Protein AF-A0A958BP08-F1 (afdb_monomer_lite)

Sequence (108 aa):
MSNKDNNIVDMNDLSKRFEDRIPTCKEMVDLLNLYVDGELDEKTRAAFDKHFELCPPCVDFLANYKKAIDLGKVAARKESAEELPCSVKEHLRSFLIKHGIPLKKNND

Radius of gyration: 19.42 Å; chains: 1; bounding box: 47×46×41 Å

Secondary structure (DSSP, 8-state):
----------HHHHHHHTTTSPPPHHHHHHHHHHHHHT-S-HHHHHHHHHHHHH-HHHHHHHHHHHHHHHHHHHHHHHHS--PPPHHHHHHHHHHHHHTT-PPPPPP-

pLDDT: mean 80.31, std 18.62, range [33.19, 97.75]

Foldseek 3Di:
DDDPPPPPPDLVCLVVVVVPDDDDPVSVVVVLVCLVVVNHDPVVNVVVVVCVVVDVVVVVVSVVVVVVVVVVVVVVCVVVDPDDDVVVVVVVVVVCVVVVNDDDDDDD

Structure (mmCIF, N/CA/C/O backbone):
data_AF-A0A958BP08-F1
#
_entry.id   AF-A0A958BP08-F1
#
loop_
_atom_site.group_PDB
_atom_site.id
_atom_site.type_symbol
_atom_site.label_atom_id
_atom_site.label_alt_id
_atom_site.label_comp_id
_atom_site.label_asym_id
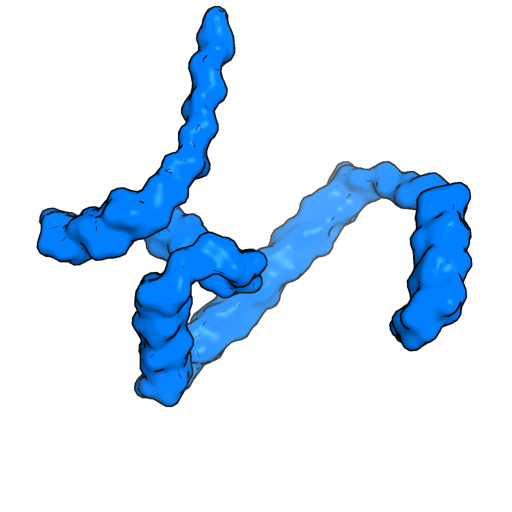_atom_site.label_entity_id
_atom_site.label_seq_id
_atom_site.pdbx_PDB_ins_code
_atom_site.Cartn_x
_atom_site.Cartn_y
_atom_site.Cartn_z
_atom_site.occupancy
_atom_site.B_iso_or_equiv
_atom_site.auth_seq_id
_atom_site.auth_comp_id
_atom_site.auth_asym_id
_atom_site.auth_atom_id
_atom_site.pdbx_PDB_model_num
ATOM 1 N N . MET A 1 1 ? 5.981 32.050 9.621 1.00 33.19 1 MET A N 1
ATOM 2 C CA . MET A 1 1 ? 5.073 31.804 8.484 1.00 33.19 1 MET A CA 1
ATOM 3 C C . MET A 1 1 ? 5.148 30.333 8.126 1.00 33.19 1 MET A C 1
ATOM 5 O O . MET A 1 1 ? 6.210 29.881 7.724 1.00 33.19 1 MET A O 1
ATOM 9 N N . SER A 1 2 ? 4.064 29.590 8.341 1.00 34.66 2 SER A N 1
ATOM 10 C CA . SER A 1 2 ? 3.950 28.198 7.906 1.00 34.66 2 SER A CA 1
ATOM 11 C C . SER A 1 2 ? 3.852 28.161 6.387 1.00 34.66 2 SER A C 1
ATOM 13 O O . SER A 1 2 ? 2.873 28.671 5.847 1.00 34.66 2 SER A O 1
ATOM 15 N N . ASN A 1 3 ? 4.826 27.558 5.708 1.00 38.00 3 ASN A N 1
ATOM 16 C CA . ASN A 1 3 ? 4.584 27.034 4.373 1.00 38.00 3 ASN A CA 1
ATOM 17 C C . ASN A 1 3 ? 4.375 25.533 4.543 1.00 38.00 3 ASN A C 1
ATOM 19 O O . ASN A 1 3 ? 5.280 24.807 4.944 1.00 38.00 3 ASN A O 1
ATOM 23 N N . LYS A 1 4 ? 3.120 25.113 4.386 1.00 39.56 4 LYS A N 1
ATOM 24 C CA . LYS A 1 4 ? 2.753 23.706 4.327 1.00 39.56 4 LYS A CA 1
ATOM 25 C C . LYS A 1 4 ? 3.338 23.186 3.025 1.00 39.56 4 LYS A C 1
ATOM 27 O O . LYS A 1 4 ? 2.783 23.467 1.964 1.00 39.56 4 LYS A O 1
ATOM 32 N N . ASP A 1 5 ? 4.430 22.442 3.121 1.00 42.62 5 ASP A N 1
ATOM 33 C CA . ASP A 1 5 ? 4.870 21.539 2.065 1.00 42.62 5 ASP A CA 1
ATOM 34 C C . ASP A 1 5 ? 3.802 20.446 1.939 1.00 42.62 5 ASP A C 1
ATOM 36 O O . ASP A 1 5 ? 3.906 19.340 2.469 1.00 42.62 5 ASP A O 1
ATOM 40 N N . ASN A 1 6 ? 2.693 20.821 1.303 1.00 42.66 6 ASN A N 1
ATOM 41 C CA . ASN A 1 6 ? 1.681 19.913 0.815 1.00 42.66 6 ASN A CA 1
ATOM 42 C C . ASN A 1 6 ? 2.368 19.109 -0.281 1.00 42.66 6 ASN A C 1
ATOM 44 O O . ASN A 1 6 ? 2.384 19.508 -1.444 1.00 42.66 6 ASN A O 1
ATOM 48 N N . ASN A 1 7 ? 2.975 17.999 0.129 1.00 46.38 7 ASN A N 1
ATOM 49 C CA . ASN A 1 7 ? 3.509 16.958 -0.729 1.00 46.38 7 ASN A CA 1
ATOM 50 C C . ASN A 1 7 ? 2.341 16.247 -1.433 1.00 46.38 7 ASN A C 1
ATOM 52 O O . ASN A 1 7 ? 2.044 15.083 -1.178 1.00 46.38 7 ASN A O 1
ATOM 56 N N . ILE A 1 8 ? 1.619 17.001 -2.260 1.00 44.94 8 ILE A N 1
ATOM 57 C CA . ILE A 1 8 ? 0.729 16.468 -3.276 1.00 44.94 8 ILE A CA 1
ATOM 58 C C . ILE A 1 8 ? 1.684 15.986 -4.357 1.00 44.94 8 ILE A C 1
ATOM 60 O O . ILE A 1 8 ? 2.145 16.760 -5.193 1.00 44.94 8 ILE A O 1
ATOM 64 N N . VAL A 1 9 ? 2.062 14.717 -4.256 1.00 51.66 9 VAL A N 1
ATOM 65 C CA . VAL A 1 9 ? 2.746 14.013 -5.332 1.00 51.66 9 VAL A CA 1
ATOM 66 C C . VAL A 1 9 ? 1.826 14.043 -6.549 1.00 51.66 9 VAL A C 1
ATOM 68 O O . VAL A 1 9 ? 0.800 13.369 -6.586 1.00 51.66 9 VAL A O 1
ATOM 71 N N . ASP A 1 10 ? 2.152 14.891 -7.522 1.00 56.03 10 ASP A N 1
ATOM 72 C CA . ASP A 1 10 ? 1.452 14.911 -8.800 1.00 56.03 10 ASP A CA 1
ATOM 73 C C . ASP A 1 10 ? 1.746 13.585 -9.516 1.00 56.03 10 ASP A C 1
ATOM 75 O O . ASP A 1 10 ? 2.882 13.286 -9.887 1.00 56.03 10 ASP A O 1
ATOM 79 N N . MET A 1 11 ? 0.720 12.754 -9.684 1.00 53.84 11 MET A N 1
ATOM 80 C CA . MET A 1 11 ? 0.832 11.438 -10.323 1.00 53.84 11 MET A CA 1
ATOM 81 C C . MET A 1 11 ? 1.337 11.534 -11.774 1.00 53.84 11 MET A C 1
ATOM 83 O O . MET A 1 11 ? 1.998 10.614 -12.267 1.00 53.84 11 MET A O 1
ATOM 87 N N . ASN A 1 12 ? 1.114 12.673 -12.445 1.00 53.28 12 ASN A N 1
ATOM 88 C CA . ASN A 1 12 ? 1.662 12.926 -13.780 1.00 53.28 12 ASN A CA 1
ATOM 89 C C . ASN A 1 12 ? 3.171 13.231 -13.763 1.00 53.28 12 ASN A C 1
ATOM 91 O O . ASN A 1 12 ? 3.835 13.052 -14.786 1.00 53.28 12 ASN A O 1
ATOM 95 N N . ASP A 1 13 ? 3.717 13.671 -12.625 1.00 60.34 13 ASP A N 1
ATOM 96 C CA . ASP A 1 13 ? 5.152 13.902 -12.420 1.00 60.34 13 ASP A CA 1
ATOM 97 C C . ASP A 1 13 ? 5.878 12.574 -12.157 1.00 60.34 13 ASP A C 1
ATOM 99 O O . ASP A 1 13 ? 6.916 12.296 -12.754 1.00 60.34 13 ASP A O 1
ATOM 103 N N . LEU A 1 14 ? 5.297 11.689 -11.341 1.00 56.25 14 LEU A N 1
ATOM 104 C CA . LEU A 1 14 ? 5.899 10.391 -11.016 1.00 56.25 14 LEU A CA 1
ATOM 105 C C . LEU A 1 14 ? 6.128 9.524 -12.258 1.00 56.25 14 LEU A C 1
ATOM 107 O O . LEU A 1 14 ? 7.241 9.048 -12.447 1.00 56.25 14 LEU A O 1
ATOM 111 N N . SER A 1 15 ? 5.134 9.373 -13.139 1.00 55.41 15 SER A N 1
ATOM 112 C CA . SER A 1 15 ? 5.278 8.535 -14.342 1.00 55.41 15 SER A CA 1
ATOM 113 C C . SER A 1 15 ? 6.304 9.064 -15.356 1.00 55.41 15 SER A C 1
ATOM 115 O O . SER A 1 15 ? 6.968 8.258 -16.003 1.00 55.41 15 SER A O 1
ATOM 117 N N . LYS A 1 16 ? 6.493 10.388 -15.465 1.00 56.03 16 LYS A N 1
ATOM 118 C CA . LYS A 1 16 ? 7.537 10.991 -16.317 1.00 56.03 16 LYS A CA 1
ATOM 119 C C . LYS A 1 16 ? 8.937 10.879 -15.711 1.00 56.03 16 LYS A C 1
ATOM 121 O O . LYS A 1 16 ? 9.912 10.711 -16.432 1.00 56.03 16 LYS A O 1
ATOM 126 N N . ARG A 1 17 ? 9.056 10.936 -14.384 1.00 57.41 17 ARG A N 1
ATOM 127 C CA . ARG A 1 17 ? 10.353 10.968 -13.686 1.00 57.41 17 ARG A CA 1
ATOM 128 C C . ARG A 1 17 ? 11.172 9.682 -13.762 1.00 57.41 17 ARG A C 1
ATOM 130 O O . ARG A 1 17 ? 12.391 9.756 -13.614 1.00 57.41 17 ARG A O 1
ATOM 137 N N . PHE A 1 18 ? 10.542 8.527 -13.985 1.00 64.19 18 PHE A N 1
ATOM 138 C CA . PHE A 1 18 ? 11.261 7.249 -14.104 1.00 64.19 18 PHE A CA 1
ATOM 139 C C . PHE A 1 18 ? 12.070 7.123 -15.401 1.00 64.19 18 PHE A C 1
ATOM 141 O O . PHE A 1 18 ? 12.964 6.282 -15.466 1.00 64.19 18 PHE A O 1
ATOM 148 N N . GLU A 1 19 ? 11.784 7.945 -16.414 1.00 63.84 19 GLU A N 1
ATOM 149 C CA . GLU A 1 19 ? 12.510 7.930 -17.690 1.00 63.84 19 GLU A CA 1
ATOM 150 C C . GLU A 1 19 ? 13.851 8.690 -17.601 1.00 63.84 19 GLU A C 1
ATOM 152 O O . GLU A 1 19 ? 14.790 8.350 -18.319 1.00 63.84 19 GLU A O 1
ATOM 157 N N . ASP A 1 20 ? 13.984 9.633 -16.657 1.00 67.88 20 ASP A N 1
ATOM 158 C CA . ASP A 1 20 ? 15.146 10.529 -16.554 1.00 67.88 20 ASP A CA 1
ATOM 159 C C . ASP A 1 20 ? 16.122 10.176 -15.414 1.00 67.88 20 ASP A C 1
ATOM 161 O O . ASP A 1 20 ? 17.295 10.564 -15.460 1.00 67.88 20 ASP A O 1
ATOM 165 N N . ARG A 1 21 ? 15.680 9.451 -14.370 1.00 83.38 21 ARG A N 1
ATOM 166 C CA . ARG A 1 21 ? 16.563 9.011 -13.271 1.00 83.38 21 ARG A CA 1
ATOM 167 C C . ARG A 1 21 ? 16.028 7.834 -12.458 1.00 83.38 21 ARG A C 1
ATOM 169 O O . ARG A 1 21 ? 14.834 7.559 -12.413 1.00 83.38 21 ARG A O 1
ATOM 176 N N . ILE A 1 22 ? 16.935 7.215 -11.697 1.00 81.25 22 ILE A N 1
ATOM 177 C CA . ILE A 1 22 ? 16.582 6.211 -10.690 1.00 81.25 22 ILE A CA 1
ATOM 178 C C . ILE A 1 22 ? 15.793 6.891 -9.544 1.00 81.25 22 ILE A C 1
ATOM 180 O O . ILE A 1 22 ? 16.240 7.916 -9.008 1.00 81.25 22 ILE A O 1
ATOM 184 N N . PRO A 1 23 ? 14.627 6.348 -9.155 1.00 83.06 23 PRO A N 1
ATOM 185 C CA . PRO A 1 23 ? 13.846 6.819 -8.013 1.00 83.06 23 PRO A CA 1
ATOM 186 C C . PRO A 1 23 ? 14.591 6.589 -6.694 1.00 83.06 23 PRO A C 1
ATOM 188 O O . PRO A 1 23 ? 15.304 5.602 -6.512 1.00 83.06 23 PRO A O 1
ATOM 191 N N . THR A 1 24 ? 14.400 7.489 -5.737 1.00 88.31 24 THR A N 1
ATOM 192 C CA . THR A 1 24 ? 14.890 7.291 -4.369 1.00 88.31 24 THR A CA 1
ATOM 193 C C . THR A 1 24 ? 14.075 6.214 -3.652 1.00 88.31 24 THR A C 1
ATOM 195 O O . THR A 1 24 ? 12.932 5.929 -4.013 1.00 88.31 24 THR A O 1
ATOM 198 N N . CYS A 1 25 ? 14.621 5.658 -2.565 1.00 90.75 25 CYS A N 1
ATOM 199 C CA . CYS A 1 25 ? 13.888 4.699 -1.732 1.00 90.75 25 CYS A CA 1
ATOM 200 C C . CYS A 1 25 ? 12.541 5.258 -1.249 1.00 90.75 25 CYS A C 1
ATOM 202 O O . CYS A 1 25 ? 11.558 4.527 -1.205 1.00 90.75 25 CYS A O 1
ATOM 204 N N . LYS A 1 26 ? 12.484 6.554 -0.915 1.00 89.31 26 LYS A N 1
ATOM 205 C CA . LYS A 1 26 ? 11.249 7.208 -0.474 1.00 89.31 26 LYS A CA 1
ATOM 206 C C . LYS A 1 26 ? 10.192 7.226 -1.578 1.00 89.31 26 LYS A C 1
ATOM 208 O O . LYS A 1 26 ? 9.067 6.821 -1.328 1.00 89.31 26 LYS A O 1
ATOM 213 N N . GLU A 1 27 ? 10.563 7.636 -2.786 1.00 87.88 27 GLU A N 1
ATOM 214 C CA . GLU A 1 27 ? 9.641 7.696 -3.930 1.00 87.88 27 GLU A CA 1
ATOM 215 C C . GLU A 1 27 ? 9.080 6.310 -4.279 1.00 87.88 27 GLU A C 1
ATOM 217 O O . GLU A 1 27 ? 7.890 6.171 -4.552 1.00 87.88 27 GLU A O 1
ATOM 222 N N . MET A 1 28 ? 9.913 5.267 -4.192 1.00 88.69 28 MET A N 1
ATOM 223 C CA . MET A 1 28 ? 9.473 3.883 -4.399 1.00 88.69 28 MET A CA 1
ATOM 224 C C . MET A 1 28 ? 8.457 3.427 -3.348 1.00 88.69 28 MET A C 1
ATOM 226 O O . MET A 1 28 ? 7.454 2.799 -3.682 1.00 88.69 28 MET A O 1
ATOM 230 N N . VAL A 1 29 ? 8.710 3.738 -2.075 1.00 91.12 29 VAL A N 1
ATOM 231 C CA . VAL A 1 29 ? 7.798 3.395 -0.975 1.00 91.12 29 VAL A CA 1
ATOM 232 C C . VAL A 1 29 ? 6.490 4.175 -1.088 1.00 91.12 29 VAL A C 1
ATOM 234 O O . VAL A 1 29 ? 5.427 3.599 -0.875 1.00 91.12 29 VAL A O 1
ATOM 237 N N . ASP A 1 30 ? 6.546 5.453 -1.461 1.00 90.75 30 ASP A N 1
ATOM 238 C CA . ASP A 1 30 ? 5.354 6.284 -1.637 1.00 90.75 30 ASP A CA 1
ATOM 239 C C . ASP A 1 30 ? 4.445 5.709 -2.746 1.00 90.75 30 ASP A C 1
ATOM 241 O O . ASP A 1 30 ? 3.238 5.590 -2.541 1.00 90.75 30 ASP A O 1
ATOM 245 N N . LEU A 1 31 ? 5.003 5.229 -3.866 1.00 90.50 31 LEU A N 1
ATOM 246 C CA . LEU A 1 31 ? 4.219 4.533 -4.898 1.00 90.50 31 LEU A CA 1
ATOM 247 C C . LEU A 1 31 ? 3.592 3.223 -4.416 1.00 90.50 31 LEU A C 1
ATOM 249 O O . LEU A 1 31 ? 2.447 2.927 -4.757 1.00 90.50 31 LEU A O 1
ATOM 253 N N . LEU A 1 32 ? 4.330 2.427 -3.641 1.00 93.50 32 LEU A N 1
ATOM 254 C CA . LEU A 1 32 ? 3.798 1.185 -3.081 1.00 93.50 32 LEU A CA 1
ATOM 255 C C . LEU A 1 32 ? 2.647 1.458 -2.107 1.00 93.50 32 LEU A C 1
ATOM 257 O O . LEU A 1 32 ? 1.657 0.728 -2.135 1.00 93.50 32 LEU A O 1
ATOM 261 N N . ASN A 1 33 ? 2.741 2.513 -1.294 1.00 93.94 33 ASN A N 1
ATOM 262 C CA . ASN A 1 33 ? 1.640 2.959 -0.439 1.00 93.94 33 ASN A CA 1
ATOM 263 C C . ASN A 1 33 ? 0.412 3.335 -1.277 1.00 93.94 33 ASN A C 1
ATOM 265 O O . ASN A 1 33 ? -0.657 2.770 -1.067 1.00 93.94 33 ASN A O 1
ATOM 269 N N . LEU A 1 34 ? 0.579 4.183 -2.296 1.00 92.56 34 LEU A N 1
ATOM 270 C CA . LEU A 1 34 ? -0.511 4.578 -3.199 1.00 92.56 34 LEU A CA 1
ATOM 271 C C . LEU A 1 34 ? -1.140 3.370 -3.915 1.00 92.56 34 LEU A C 1
ATOM 273 O O . LEU A 1 34 ? -2.356 3.308 -4.119 1.00 92.56 34 LEU A O 1
ATOM 277 N N . TYR A 1 35 ? -0.328 2.376 -4.288 1.00 94.56 35 TYR A N 1
ATOM 278 C CA . TYR A 1 35 ? -0.827 1.131 -4.866 1.00 94.56 35 TYR A CA 1
ATOM 279 C C . TYR A 1 35 ? -1.709 0.370 -3.868 1.00 94.56 35 TYR A C 1
ATOM 281 O O . TYR A 1 35 ? -2.803 -0.073 -4.237 1.00 94.56 35 TYR A O 1
ATOM 289 N N . VAL A 1 36 ? -1.249 0.227 -2.621 1.00 95.50 36 VAL A N 1
ATOM 290 C CA . VAL A 1 36 ? -1.975 -0.462 -1.542 1.00 95.50 36 VAL A CA 1
ATOM 291 C C . VAL A 1 36 ? -3.267 0.269 -1.175 1.00 95.50 36 VAL A C 1
ATOM 293 O O . VAL A 1 36 ? -4.283 -0.399 -0.982 1.00 95.50 36 VAL A O 1
ATOM 296 N N . ASP A 1 37 ? -3.244 1.600 -1.139 1.00 93.50 37 ASP A N 1
ATOM 297 C CA . ASP A 1 37 ? -4.380 2.437 -0.736 1.00 93.50 37 ASP A CA 1
ATOM 298 C C . ASP A 1 37 ? -5.429 2.617 -1.846 1.00 93.50 37 ASP A C 1
ATOM 300 O O . ASP A 1 37 ? -6.528 3.103 -1.591 1.00 93.50 37 ASP A O 1
ATOM 304 N N . GLY A 1 38 ? -5.146 2.165 -3.072 1.00 93.94 38 GLY A N 1
ATOM 305 C CA . GLY A 1 38 ? -6.099 2.291 -4.178 1.00 93.94 38 GLY A CA 1
ATOM 306 C C . GLY A 1 38 ? -5.983 3.604 -4.956 1.00 93.94 38 GLY A C 1
ATOM 307 O O . GLY A 1 38 ? -6.784 3.834 -5.851 1.00 93.94 38 GLY A O 1
ATOM 308 N N . GLU A 1 39 ? -4.983 4.436 -4.660 1.00 94.75 39 GLU A N 1
ATOM 309 C CA . GLU A 1 39 ? -4.928 5.846 -5.082 1.00 94.75 39 GLU A CA 1
ATOM 310 C C . GLU A 1 39 ? -4.019 6.121 -6.292 1.00 94.75 39 GLU A C 1
ATOM 312 O O . GLU A 1 39 ? -3.951 7.251 -6.767 1.00 94.75 39 GLU A O 1
ATOM 317 N N . LEU A 1 40 ? -3.319 5.107 -6.815 1.00 90.00 40 LEU A N 1
ATOM 318 C CA . LEU A 1 40 ? -2.597 5.235 -8.087 1.00 90.00 40 LEU A CA 1
ATOM 319 C C . LEU A 1 40 ? -3.529 5.513 -9.269 1.00 90.00 40 LEU A C 1
ATOM 321 O O . LEU A 1 40 ? -4.624 4.953 -9.353 1.00 90.00 40 LEU A O 1
ATOM 325 N N . ASP A 1 41 ? -3.021 6.281 -10.235 1.00 87.75 41 ASP A N 1
ATOM 326 C CA . ASP A 1 41 ? -3.648 6.422 -11.544 1.00 87.75 41 ASP A CA 1
ATOM 327 C C . ASP A 1 41 ? -3.737 5.071 -12.278 1.00 87.75 41 ASP A C 1
ATOM 329 O O . ASP A 1 41 ? -2.950 4.147 -12.046 1.00 87.75 41 ASP A O 1
ATOM 333 N N . GLU A 1 42 ? -4.700 4.962 -13.194 1.00 89.12 42 GLU A N 1
ATOM 334 C CA . GLU A 1 42 ? -5.025 3.711 -13.887 1.00 89.12 42 GLU A CA 1
ATOM 335 C C . GLU A 1 42 ? -3.835 3.123 -14.656 1.00 89.12 42 GLU A C 1
ATOM 337 O O . GLU A 1 42 ? -3.626 1.908 -14.642 1.00 89.12 42 GLU A O 1
ATOM 342 N N . LYS A 1 43 ? -3.028 3.972 -15.305 1.00 86.88 43 LYS A N 1
ATOM 343 C CA . LYS A 1 43 ? -1.898 3.525 -16.127 1.00 86.88 43 LYS A CA 1
ATOM 344 C C . LYS A 1 43 ? -0.800 2.936 -15.246 1.00 86.88 43 LYS A C 1
ATOM 346 O O . LYS A 1 43 ? -0.289 1.855 -15.545 1.00 86.88 43 LYS A O 1
ATOM 351 N N . THR A 1 44 ? -0.444 3.627 -14.166 1.00 86.06 44 THR A N 1
ATOM 352 C CA . THR A 1 44 ? 0.587 3.159 -13.231 1.00 86.06 44 THR A CA 1
ATOM 353 C C . THR A 1 44 ? 0.117 1.918 -12.479 1.00 86.06 44 THR A C 1
ATOM 355 O O . THR A 1 44 ? 0.874 0.952 -12.365 1.00 86.06 44 THR A O 1
ATOM 358 N N . ARG A 1 45 ? -1.147 1.881 -12.038 1.00 92.88 45 ARG A N 1
ATOM 359 C CA . ARG A 1 45 ? -1.738 0.693 -11.405 1.00 92.88 45 ARG A CA 1
ATOM 360 C C . ARG A 1 45 ? -1.665 -0.532 -12.315 1.00 92.88 45 ARG A C 1
ATOM 362 O O . ARG A 1 45 ? -1.147 -1.557 -11.883 1.00 92.88 45 ARG A O 1
ATOM 369 N N . ALA A 1 46 ? -2.066 -0.402 -13.580 1.00 91.12 46 ALA A N 1
ATOM 370 C CA . ALA A 1 46 ? -2.006 -1.503 -14.540 1.00 91.12 46 ALA A CA 1
ATOM 371 C C . ALA A 1 46 ? -0.573 -2.030 -14.758 1.00 91.12 46 ALA A C 1
ATOM 373 O O . ALA A 1 46 ? -0.373 -3.228 -14.970 1.00 91.12 46 ALA A O 1
ATOM 374 N N . ALA A 1 47 ? 0.443 -1.161 -14.688 1.00 90.25 47 ALA A N 1
ATOM 375 C CA . ALA A 1 47 ? 1.842 -1.581 -14.774 1.00 90.25 47 ALA A CA 1
ATOM 376 C C . ALA A 1 47 ? 2.277 -2.416 -13.555 1.00 90.25 47 ALA A C 1
ATOM 378 O O . ALA A 1 47 ? 2.957 -3.431 -13.725 1.00 90.25 47 ALA A O 1
ATOM 379 N N . PHE A 1 48 ? 1.858 -2.024 -12.346 1.00 93.31 48 PHE A N 1
ATOM 380 C CA . PHE A 1 48 ? 2.078 -2.813 -11.130 1.00 93.31 48 PHE A CA 1
ATOM 381 C C . PHE A 1 48 ? 1.335 -4.150 -11.181 1.00 93.31 48 PHE A C 1
ATOM 383 O O . PHE A 1 48 ? 1.953 -5.184 -10.932 1.00 93.31 48 PHE A O 1
ATOM 390 N N . ASP A 1 49 ? 0.056 -4.147 -11.562 1.00 95.56 49 ASP A N 1
ATOM 391 C CA . ASP A 1 49 ? -0.760 -5.361 -11.672 1.00 95.56 49 ASP A CA 1
ATOM 392 C C . ASP A 1 49 ? -0.091 -6.375 -12.609 1.00 95.56 49 ASP A C 1
ATOM 394 O O . ASP A 1 49 ? 0.188 -7.509 -12.213 1.00 95.56 49 ASP A O 1
ATOM 398 N N . LYS A 1 50 ? 0.310 -5.930 -13.807 1.00 94.62 50 LYS A N 1
ATOM 399 C CA . LYS A 1 50 ? 1.047 -6.761 -14.769 1.00 94.62 50 LYS A CA 1
ATOM 400 C C . LYS A 1 50 ? 2.370 -7.288 -14.204 1.00 94.62 50 LYS A C 1
ATOM 402 O O . LYS A 1 50 ? 2.765 -8.414 -14.501 1.00 94.62 50 LYS A O 1
ATOM 407 N N . HIS A 1 51 ? 3.091 -6.489 -13.418 1.00 93.12 51 HIS A N 1
ATOM 408 C CA . HIS A 1 51 ? 4.329 -6.943 -12.789 1.00 93.12 51 HIS A CA 1
ATOM 409 C C . HIS A 1 51 ? 4.065 -8.047 -11.759 1.00 93.12 51 HIS A C 1
ATOM 411 O O . HIS A 1 51 ? 4.779 -9.050 -11.738 1.00 93.12 51 HIS A O 1
ATOM 417 N N . PHE A 1 52 ? 3.026 -7.894 -10.938 1.00 94.81 52 PHE A N 1
ATOM 418 C CA . PHE A 1 52 ? 2.648 -8.887 -9.937 1.00 94.81 52 PHE A CA 1
ATOM 419 C C . PHE A 1 52 ? 2.114 -10.182 -10.558 1.00 94.81 52 PHE A C 1
ATOM 421 O O . PHE A 1 52 ? 2.404 -11.256 -10.038 1.00 94.81 52 PHE A O 1
ATOM 428 N N . GLU A 1 53 ? 1.430 -10.118 -11.701 1.00 95.69 53 GLU A N 1
ATOM 429 C CA . GLU A 1 53 ? 1.026 -11.315 -12.456 1.00 95.69 53 GLU A CA 1
ATOM 430 C C . GLU A 1 53 ? 2.222 -12.140 -12.954 1.00 95.69 53 GLU A C 1
ATOM 432 O O . GLU A 1 53 ? 2.147 -13.366 -13.038 1.00 95.69 53 GLU A O 1
ATOM 437 N N . LEU A 1 54 ? 3.334 -11.477 -13.286 1.00 95.69 54 LEU A N 1
ATOM 438 C CA . LEU A 1 54 ? 4.490 -12.104 -13.931 1.00 95.69 54 LEU A CA 1
ATOM 439 C C . LEU A 1 54 ? 5.656 -12.398 -12.974 1.00 95.69 54 LEU A C 1
ATOM 441 O O . LEU A 1 54 ? 6.604 -13.078 -13.368 1.00 95.69 54 LEU A O 1
ATOM 445 N N . CYS A 1 55 ? 5.620 -11.899 -11.73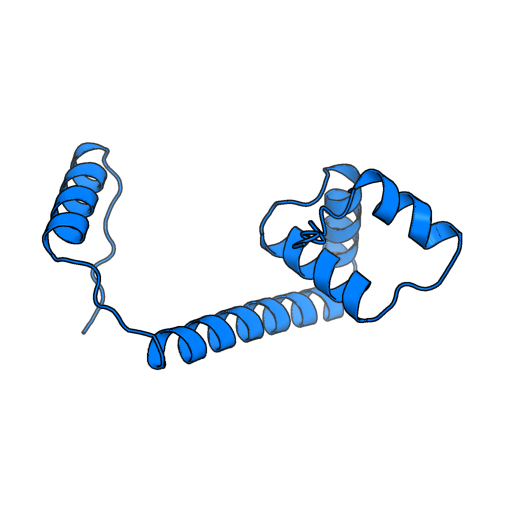5 1.00 97.50 55 CYS A N 1
ATOM 446 C CA . CYS A 1 55 ? 6.745 -11.969 -10.802 1.00 97.50 55 CYS A CA 1
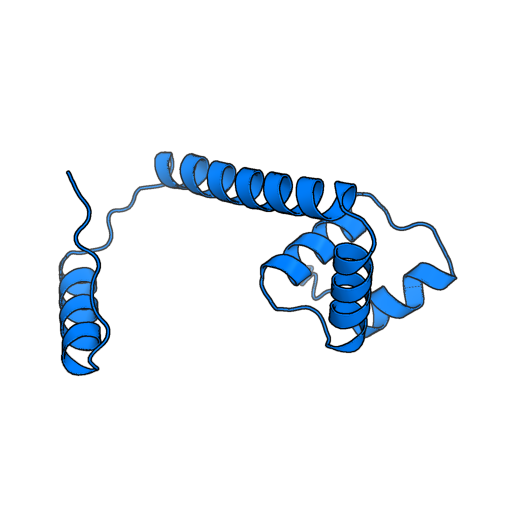ATOM 447 C C . CYS A 1 55 ? 6.310 -12.431 -9.395 1.00 97.50 55 CYS A C 1
ATOM 449 O O . CYS A 1 55 ? 6.027 -11.594 -8.531 1.00 97.50 55 CYS A O 1
ATOM 451 N N . PRO A 1 56 ? 6.323 -13.753 -9.116 1.00 96.75 56 PRO A N 1
ATOM 452 C CA . PRO A 1 56 ? 5.973 -14.295 -7.799 1.00 96.75 56 PRO A CA 1
ATOM 453 C C . PRO A 1 56 ? 6.749 -13.681 -6.615 1.00 96.75 56 PRO A C 1
ATOM 455 O O . PRO A 1 56 ? 6.113 -13.339 -5.619 1.00 96.75 56 PRO A O 1
ATOM 458 N N . PRO A 1 57 ? 8.072 -13.420 -6.701 1.00 97.44 57 PRO A N 1
ATOM 459 C CA . PRO A 1 57 ? 8.801 -12.764 -5.610 1.00 97.44 57 PRO A CA 1
ATOM 460 C C . PRO A 1 57 ? 8.248 -11.382 -5.236 1.00 97.44 57 PRO A C 1
ATOM 462 O O . PRO A 1 57 ? 8.274 -10.989 -4.070 1.00 97.44 57 PRO A O 1
ATOM 465 N N . CYS A 1 58 ? 7.732 -10.633 -6.212 1.00 96.19 58 CYS A N 1
ATOM 466 C CA . CYS A 1 58 ? 7.156 -9.317 -5.961 1.00 96.19 58 CYS A CA 1
ATOM 467 C C . CYS A 1 58 ? 5.755 -9.403 -5.346 1.00 96.19 58 CYS A C 1
ATOM 469 O O . CYS A 1 58 ? 5.383 -8.523 -4.569 1.00 96.19 58 CYS A O 1
ATOM 471 N N . VAL A 1 59 ? 5.012 -10.481 -5.616 1.00 96.56 59 VAL A N 1
ATOM 472 C CA . VAL A 1 59 ? 3.767 -10.799 -4.899 1.00 96.56 59 VAL A CA 1
ATOM 473 C C . VAL A 1 59 ? 4.061 -11.074 -3.424 1.00 96.56 59 VAL A C 1
ATOM 475 O O . VAL A 1 59 ? 3.417 -10.484 -2.552 1.00 96.56 59 VAL A O 1
ATOM 478 N N . ASP A 1 60 ? 5.073 -11.895 -3.135 1.00 97.75 60 ASP A N 1
ATOM 479 C CA . ASP A 1 60 ? 5.493 -12.197 -1.761 1.00 97.75 60 ASP A CA 1
ATOM 480 C C . ASP A 1 60 ? 5.979 -10.939 -1.029 1.00 97.75 60 ASP A C 1
ATOM 482 O O . ASP A 1 60 ? 5.620 -10.692 0.129 1.00 97.75 60 ASP A O 1
ATOM 486 N N . PHE A 1 61 ? 6.757 -10.097 -1.715 1.00 96.06 61 PHE A N 1
ATOM 487 C CA . PHE A 1 61 ? 7.178 -8.803 -1.189 1.00 96.06 61 PHE A CA 1
ATOM 488 C C . PHE A 1 61 ? 5.975 -7.918 -0.839 1.00 96.06 61 PHE A C 1
ATOM 490 O O . PHE A 1 61 ? 5.905 -7.405 0.279 1.00 96.06 61 PHE A O 1
ATOM 497 N N . LEU A 1 62 ? 5.007 -7.772 -1.750 1.00 96.38 62 LEU A N 1
ATOM 498 C CA . LEU A 1 62 ? 3.812 -6.959 -1.522 1.00 96.38 62 LEU A CA 1
ATOM 499 C C . LEU A 1 62 ? 2.986 -7.482 -0.336 1.00 96.38 62 LEU A C 1
ATOM 501 O O . LEU A 1 62 ? 2.479 -6.687 0.460 1.00 96.38 62 LEU A O 1
ATOM 505 N N . ALA A 1 63 ? 2.862 -8.802 -0.189 1.00 96.62 63 ALA A N 1
ATOM 506 C CA . ALA A 1 63 ? 2.177 -9.411 0.948 1.00 96.62 63 ALA A CA 1
ATOM 507 C C . ALA A 1 63 ?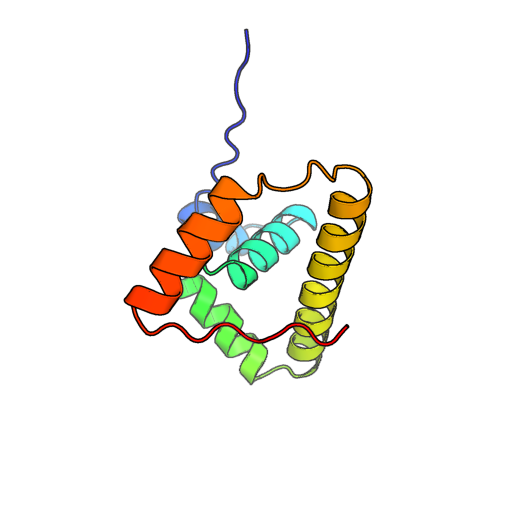 2.867 -9.064 2.280 1.00 96.62 63 ALA A C 1
ATOM 509 O O . ALA A 1 63 ? 2.211 -8.634 3.234 1.00 96.62 63 ALA A O 1
ATOM 510 N N . ASN A 1 64 ? 4.196 -9.180 2.333 1.00 97.06 64 ASN A N 1
ATOM 511 C CA . ASN A 1 64 ? 4.983 -8.817 3.512 1.00 97.06 64 ASN A CA 1
ATOM 512 C C . ASN A 1 64 ? 4.924 -7.315 3.812 1.00 97.06 64 ASN A C 1
ATOM 514 O O . ASN A 1 64 ? 4.814 -6.922 4.974 1.00 97.06 64 ASN A O 1
ATOM 518 N N . TYR A 1 65 ? 4.946 -6.481 2.777 1.00 96.31 65 TYR A N 1
ATOM 519 C CA . TYR A 1 65 ? 4.832 -5.034 2.903 1.00 96.31 65 TYR A CA 1
ATOM 520 C C . TYR A 1 65 ? 3.489 -4.618 3.521 1.00 96.31 65 TYR A C 1
ATOM 522 O O . TYR A 1 65 ? 3.469 -3.892 4.516 1.00 96.31 65 TYR A O 1
ATOM 530 N N . LYS A 1 66 ? 2.368 -5.162 3.023 1.00 96.06 66 LYS A N 1
ATOM 531 C CA . LYS A 1 66 ? 1.030 -4.950 3.612 1.00 96.06 66 LYS A CA 1
ATO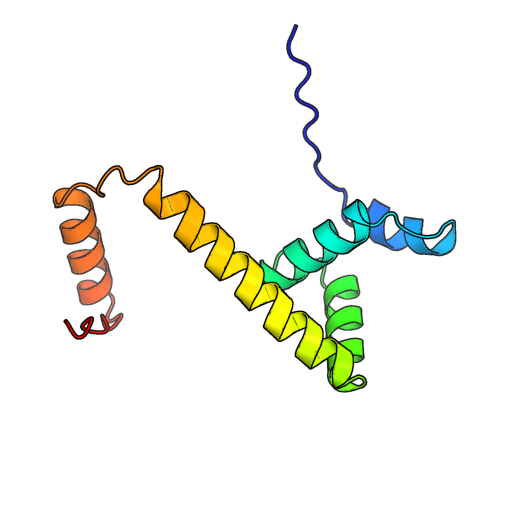M 532 C C . LYS A 1 66 ? 0.983 -5.373 5.083 1.00 96.06 66 LYS A C 1
ATOM 534 O O . LYS A 1 66 ? 0.489 -4.631 5.928 1.00 96.06 66 LYS A O 1
ATOM 539 N N . LYS A 1 67 ? 1.578 -6.524 5.411 1.00 96.88 67 LYS A N 1
ATOM 540 C CA . LYS A 1 67 ? 1.676 -7.002 6.797 1.00 96.88 67 LYS A CA 1
ATOM 541 C C . LYS A 1 67 ? 2.486 -6.051 7.686 1.00 96.88 67 LYS A C 1
ATOM 543 O O . LYS A 1 67 ? 2.104 -5.822 8.831 1.00 96.88 67 LYS A O 1
ATOM 548 N N . ALA A 1 68 ? 3.585 -5.491 7.182 1.00 95.44 68 ALA A N 1
ATOM 549 C CA . ALA A 1 68 ? 4.385 -4.515 7.920 1.00 95.44 68 ALA A CA 1
ATOM 550 C C . ALA A 1 68 ? 3.588 -3.231 8.217 1.00 95.44 68 ALA A C 1
ATOM 552 O O . ALA A 1 68 ? 3.633 -2.739 9.346 1.00 95.44 68 ALA A O 1
ATOM 553 N N . ILE A 1 69 ? 2.803 -2.741 7.249 1.00 94.31 69 ILE A N 1
ATOM 554 C CA . ILE A 1 69 ? 1.885 -1.606 7.443 1.00 94.31 69 ILE A CA 1
ATOM 555 C C . ILE A 1 69 ? 0.878 -1.913 8.560 1.00 94.31 69 ILE A C 1
ATOM 557 O O . ILE A 1 69 ? 0.692 -1.097 9.466 1.00 94.31 69 ILE A O 1
ATOM 561 N N . ASP A 1 70 ? 0.250 -3.090 8.533 1.00 93.25 70 ASP A N 1
ATOM 562 C CA . ASP A 1 70 ? -0.738 -3.480 9.544 1.00 93.25 70 ASP A CA 1
ATOM 563 C C . ASP A 1 70 ? -0.131 -3.569 10.948 1.00 93.25 70 ASP A C 1
ATOM 565 O O . ASP A 1 70 ? -0.719 -3.066 11.910 1.00 93.25 70 ASP A O 1
ATOM 569 N N . LEU A 1 71 ? 1.070 -4.141 11.073 1.00 94.25 71 LEU A N 1
ATOM 570 C CA . LEU A 1 71 ? 1.804 -4.177 12.340 1.00 94.25 71 LEU A CA 1
ATOM 571 C C . LEU A 1 71 ? 2.118 -2.765 12.852 1.00 94.25 71 LEU A C 1
ATOM 573 O O . LEU A 1 71 ? 1.912 -2.492 14.036 1.00 94.25 71 LEU A O 1
ATOM 577 N N . GLY A 1 72 ? 2.535 -1.854 11.968 1.00 90.69 72 GLY A N 1
ATOM 578 C CA . GLY A 1 72 ? 2.741 -0.444 12.308 1.00 90.69 72 GLY A CA 1
ATOM 579 C C . GLY A 1 72 ? 1.463 0.227 12.822 1.00 90.69 72 GLY A C 1
ATOM 580 O O . GLY A 1 72 ? 1.482 0.884 13.863 1.00 90.69 72 GLY A O 1
ATOM 581 N N . LYS A 1 73 ? 0.320 -0.012 12.163 1.00 88.56 73 LYS A N 1
ATOM 582 C CA . LYS A 1 73 ? -0.999 0.494 12.592 1.00 88.56 73 LYS A CA 1
ATOM 583 C C . LYS A 1 73 ? -1.435 -0.063 13.951 1.00 88.56 73 LYS A C 1
ATOM 585 O O . LYS A 1 73 ? -2.137 0.618 14.700 1.00 88.56 73 LYS A O 1
ATOM 590 N N . VAL A 1 74 ? -1.095 -1.313 14.266 1.00 88.94 74 VAL A N 1
ATOM 591 C CA . VAL A 1 74 ? -1.383 -1.919 15.578 1.00 88.94 74 VAL A CA 1
ATOM 592 C C . VAL A 1 74 ? -0.504 -1.301 16.662 1.00 88.94 74 VAL A C 1
ATOM 594 O O . VAL A 1 74 ? -1.025 -0.918 17.709 1.00 88.94 74 VAL A O 1
ATOM 597 N N . ALA A 1 75 ? 0.797 -1.150 16.402 1.00 88.50 75 ALA A N 1
ATOM 598 C CA . ALA A 1 75 ? 1.725 -0.517 17.335 1.00 88.50 75 ALA A CA 1
ATOM 599 C C . ALA A 1 75 ? 1.307 0.931 17.652 1.00 88.50 75 ALA A C 1
ATOM 601 O O . ALA A 1 75 ? 1.143 1.273 18.820 1.00 88.50 75 ALA A O 1
ATOM 602 N N . ALA A 1 76 ? 1.002 1.731 16.625 1.00 84.06 76 ALA A N 1
ATOM 603 C CA . ALA A 1 76 ? 0.572 3.122 16.786 1.00 84.06 76 ALA A CA 1
ATOM 604 C C . ALA A 1 76 ? -0.752 3.269 17.564 1.00 84.06 76 ALA A C 1
ATOM 606 O O . ALA A 1 76 ? -0.925 4.208 18.342 1.00 84.06 76 ALA A O 1
ATOM 607 N N . ARG A 1 77 ? -1.691 2.323 17.403 1.00 77.94 77 ARG A N 1
ATOM 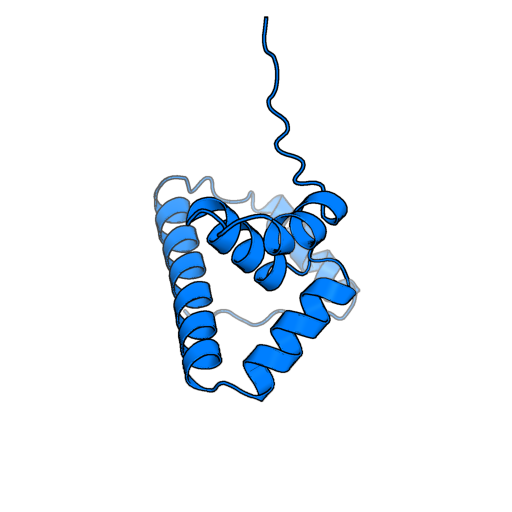608 C CA . ARG A 1 77 ? -2.953 2.310 18.167 1.00 77.94 77 ARG A CA 1
ATOM 609 C C . ARG A 1 77 ? -2.755 2.003 19.646 1.00 77.94 77 ARG A C 1
ATOM 611 O O . ARG A 1 77 ? -3.511 2.512 20.464 1.00 77.94 77 ARG A O 1
ATOM 618 N N . LYS A 1 78 ? -1.759 1.187 19.997 1.00 66.12 78 LYS A N 1
ATOM 619 C CA . LYS A 1 78 ? -1.471 0.837 21.395 1.00 66.12 78 LYS A CA 1
ATOM 620 C C . LYS A 1 78 ? -1.011 2.051 22.212 1.00 66.12 78 LYS A C 1
ATOM 622 O O . LYS A 1 78 ? -1.220 2.078 23.418 1.00 66.12 78 LYS A O 1
ATOM 627 N N . GLU A 1 79 ? -0.416 3.043 21.555 1.00 62.38 79 GLU A N 1
ATOM 628 C CA . GLU A 1 79 ? 0.110 4.262 22.184 1.00 62.38 79 GLU A CA 1
ATOM 629 C C . GLU A 1 79 ? -0.906 5.416 22.231 1.00 62.38 79 GLU A C 1
ATOM 631 O O . GLU A 1 79 ? -0.757 6.319 23.047 1.00 62.38 79 GLU A O 1
ATOM 636 N N . SER A 1 80 ? -1.952 5.383 21.396 1.00 59.00 80 SER A N 1
ATOM 637 C CA . SER A 1 80 ? -2.903 6.491 21.189 1.00 59.00 80 SER A CA 1
ATOM 638 C C . SER A 1 80 ? -4.369 6.112 21.433 1.00 59.00 80 SER A C 1
ATOM 640 O O . SER A 1 80 ? -5.268 6.698 20.836 1.00 59.00 80 SER A O 1
ATOM 642 N N . ALA A 1 81 ? -4.630 5.101 22.266 1.00 58.19 81 ALA A N 1
ATOM 643 C CA . ALA A 1 81 ? -5.968 4.547 22.473 1.00 58.19 81 ALA A CA 1
ATOM 644 C C . ALA A 1 81 ? -6.920 5.500 23.233 1.00 58.19 81 ALA A C 1
ATOM 646 O O . ALA A 1 81 ? -7.325 5.220 24.359 1.00 58.19 81 ALA A O 1
ATOM 647 N N . GLU A 1 82 ? -7.345 6.594 22.600 1.00 66.25 82 GLU A N 1
ATOM 648 C CA . GLU A 1 82 ? -8.647 7.185 22.889 1.00 66.25 82 GLU A CA 1
ATOM 649 C C . GLU A 1 82 ? -9.717 6.190 22.423 1.00 66.25 82 GLU A C 1
ATOM 651 O O . GLU A 1 82 ? -9.883 5.914 21.229 1.00 66.25 82 GLU A O 1
ATOM 656 N N . GLU A 1 83 ? -10.445 5.607 23.372 1.00 70.94 83 GLU A N 1
ATOM 657 C CA . GLU A 1 83 ? -11.557 4.736 23.028 1.00 70.94 83 GLU A CA 1
ATOM 658 C C . GLU A 1 83 ? -12.639 5.522 22.282 1.00 70.94 83 GLU A C 1
ATOM 660 O O . GLU A 1 83 ? -13.136 6.546 22.750 1.00 70.94 83 GLU A O 1
ATOM 665 N N . LEU A 1 84 ? -13.055 5.003 21.121 1.00 79.44 84 LEU A N 1
ATOM 666 C CA . LEU A 1 84 ? -14.215 5.527 20.405 1.00 79.44 84 LEU A CA 1
ATOM 667 C C . LEU A 1 84 ? -15.431 5.576 21.352 1.00 79.44 84 LEU A C 1
ATOM 669 O O . LEU A 1 84 ? -15.783 4.527 21.914 1.00 79.44 84 LEU A O 1
ATOM 673 N N . PRO A 1 85 ? -16.113 6.732 21.487 1.00 87.56 85 PRO A N 1
ATOM 674 C CA . PRO A 1 85 ? -17.294 6.850 22.334 1.00 87.56 85 PRO A CA 1
ATOM 675 C C . PRO A 1 85 ? -18.369 5.824 21.959 1.00 87.56 85 PRO A C 1
ATOM 677 O O . PRO A 1 85 ? -18.620 5.586 20.773 1.00 87.56 85 PRO A O 1
ATOM 680 N N . CYS A 1 86 ? -19.043 5.240 22.958 1.00 81.62 86 CYS A N 1
ATOM 681 C CA . CYS A 1 86 ? -20.087 4.230 22.732 1.00 81.62 86 CYS A CA 1
ATOM 682 C C . CYS A 1 86 ? -21.191 4.733 21.796 1.00 81.62 86 CYS A C 1
ATOM 684 O O . CYS A 1 86 ? -21.580 4.019 20.878 1.00 81.62 86 CYS A O 1
ATOM 686 N N . SER A 1 87 ? -21.575 6.007 21.914 1.00 86.69 87 SER A N 1
ATOM 687 C CA . SER A 1 87 ? -22.578 6.628 21.045 1.00 86.69 87 SER A CA 1
ATOM 688 C C . SER A 1 87 ? -22.226 6.539 19.556 1.00 86.69 87 SER A C 1
ATOM 690 O O . SER A 1 87 ? -23.111 6.329 18.730 1.00 86.69 87 SER A O 1
ATOM 692 N N . VAL A 1 88 ? -20.947 6.651 19.183 1.00 90.88 88 VAL A N 1
ATOM 693 C CA . VAL A 1 88 ? -20.505 6.508 17.786 1.00 90.88 88 VAL A CA 1
ATOM 694 C C . VAL A 1 88 ? -20.574 5.042 17.353 1.00 90.88 88 VAL A C 1
ATOM 696 O O . VAL A 1 88 ? -21.061 4.748 16.259 1.00 90.88 88 VAL A O 1
ATOM 699 N N . LYS A 1 89 ? -20.155 4.112 18.225 1.00 88.44 89 LYS A N 1
ATOM 700 C CA . LYS A 1 89 ? -20.238 2.661 17.979 1.00 88.44 89 LYS A CA 1
ATOM 701 C C . LYS A 1 89 ? -21.692 2.214 17.782 1.00 88.44 89 LYS A C 1
ATOM 703 O O . LYS A 1 89 ? -21.978 1.497 16.823 1.00 88.44 89 LYS A O 1
ATOM 708 N N . GLU A 1 90 ? -22.610 2.658 18.641 1.00 91.25 90 GLU A N 1
ATOM 709 C CA . GLU A 1 90 ? -24.041 2.338 18.562 1.00 91.25 90 GLU A CA 1
ATOM 710 C C . GLU A 1 90 ? -24.693 2.892 17.292 1.00 91.25 90 GLU A C 1
ATOM 712 O O . GLU A 1 90 ? -25.431 2.166 16.615 1.00 91.25 90 GLU A O 1
ATOM 717 N N . HIS A 1 91 ? -24.420 4.153 16.940 1.00 92.12 91 HIS A N 1
ATOM 718 C CA . HIS A 1 91 ? -24.978 4.752 15.727 1.00 92.12 91 HIS A CA 1
ATOM 719 C C . HIS A 1 91 ? -24.475 4.044 14.469 1.00 92.12 91 HIS A C 1
ATOM 721 O O . HIS A 1 91 ? -25.284 3.686 13.612 1.00 92.12 91 HIS A O 1
ATOM 727 N N . LEU A 1 92 ? -23.167 3.777 14.380 1.00 90.38 92 LEU A N 1
ATOM 728 C CA . LEU A 1 92 ? -22.589 3.045 13.254 1.00 90.38 92 LEU A CA 1
ATOM 729 C C . LEU A 1 92 ? -23.184 1.636 13.153 1.00 90.38 92 LEU A C 1
ATOM 731 O O . LEU A 1 92 ? -23.607 1.218 12.077 1.00 90.38 92 LEU A O 1
ATOM 735 N N . ARG A 1 93 ? -23.283 0.921 14.279 1.00 91.56 93 ARG A N 1
ATOM 736 C CA . ARG A 1 93 ? -23.900 -0.410 14.339 1.00 91.56 93 ARG A CA 1
ATOM 737 C C . ARG A 1 93 ? -25.334 -0.387 13.812 1.00 91.56 93 ARG A C 1
ATOM 739 O O . ARG A 1 93 ? -25.691 -1.208 12.970 1.00 91.56 93 ARG A O 1
ATOM 746 N N . SER A 1 94 ? -26.137 0.559 14.293 1.00 91.88 94 SER A N 1
ATOM 747 C CA . SER A 1 94 ? -27.541 0.708 13.898 1.00 91.88 94 SER A CA 1
ATOM 748 C C . SER A 1 94 ? -27.677 1.025 12.409 1.00 91.88 94 SER A C 1
ATOM 750 O O . SER A 1 94 ? -28.519 0.442 11.727 1.00 91.88 94 SER A O 1
ATOM 752 N N . PHE A 1 95 ? -26.816 1.902 11.888 1.00 94.69 95 PHE A N 1
ATOM 753 C CA . PHE A 1 95 ? -26.769 2.253 10.472 1.00 94.69 95 PHE A CA 1
ATOM 754 C C . PHE A 1 95 ? -26.431 1.041 9.591 1.00 94.69 95 PHE A C 1
ATOM 756 O O . PHE A 1 95 ? -27.167 0.740 8.653 1.00 94.69 95 PHE A O 1
ATOM 763 N N . LEU A 1 96 ? -25.368 0.300 9.918 1.00 93.38 96 LEU A N 1
ATOM 764 C CA . LEU A 1 96 ? -24.931 -0.862 9.136 1.00 93.38 96 LEU A CA 1
ATOM 765 C C . LEU A 1 96 ? -25.999 -1.968 9.101 1.00 93.38 96 LEU A C 1
ATOM 767 O O . LEU A 1 96 ? -26.301 -2.486 8.026 1.00 93.38 96 LEU A O 1
ATOM 771 N N . ILE A 1 97 ? -26.632 -2.266 10.244 1.00 92.94 97 ILE A N 1
ATOM 772 C CA . ILE A 1 97 ? -27.733 -3.242 10.328 1.00 92.94 97 ILE A CA 1
ATOM 773 C C . ILE A 1 97 ? -28.923 -2.794 9.474 1.00 92.94 97 ILE A C 1
ATOM 775 O O . ILE A 1 97 ? -29.461 -3.591 8.706 1.00 92.94 97 ILE A O 1
ATOM 779 N N . LYS A 1 98 ? -29.314 -1.517 9.567 1.00 94.69 98 LYS A N 1
ATOM 780 C CA . LYS A 1 98 ? -30.421 -0.952 8.782 1.00 94.69 98 LYS A CA 1
ATOM 781 C C . LYS A 1 98 ? -30.188 -1.074 7.271 1.00 94.69 98 LYS A C 1
ATOM 783 O O . LYS A 1 98 ? -31.148 -1.246 6.527 1.00 94.69 98 LYS A O 1
ATOM 788 N N . HIS A 1 99 ? -28.934 -1.001 6.829 1.00 95.06 99 HIS A N 1
ATOM 789 C CA . HIS A 1 99 ? -28.545 -1.115 5.422 1.00 95.06 99 HIS A CA 1
ATOM 790 C C . HIS A 1 99 ? -28.137 -2.538 4.996 1.00 95.06 99 HIS A C 1
ATOM 792 O O . HIS A 1 99 ? -27.645 -2.722 3.886 1.00 95.06 99 HIS A O 1
ATOM 798 N N . GLY A 1 100 ? -28.363 -3.552 5.842 1.00 89.06 100 GLY A N 1
ATOM 799 C CA . GLY A 1 100 ? -28.133 -4.958 5.496 1.00 89.06 100 GLY A CA 1
ATOM 800 C C . GLY A 1 100 ? -26.660 -5.374 5.450 1.00 89.06 100 GLY A C 1
ATOM 801 O O . GLY A 1 100 ? -26.346 -6.419 4.885 1.00 89.06 100 GLY A O 1
ATOM 802 N N . ILE A 1 101 ? -25.753 -4.585 6.038 1.00 88.75 101 ILE A N 1
ATOM 803 C CA . ILE A 1 101 ? -24.324 -4.904 6.111 1.00 88.75 101 ILE A CA 1
ATOM 804 C C . ILE A 1 101 ? -24.090 -5.790 7.348 1.00 88.75 101 ILE A C 1
ATOM 806 O O . ILE A 1 101 ? -24.276 -5.325 8.478 1.00 88.75 101 ILE A O 1
ATOM 810 N N . PRO A 1 102 ? -23.698 -7.068 7.180 1.00 79.88 102 PRO A N 1
ATOM 811 C CA . PRO A 1 102 ? -23.531 -7.982 8.301 1.00 79.88 102 PRO A CA 1
ATOM 812 C C . PRO A 1 102 ? -22.301 -7.612 9.138 1.00 79.88 102 PRO A C 1
ATOM 814 O O . PRO A 1 102 ? -21.201 -7.429 8.621 1.00 79.88 102 PRO A O 1
ATOM 817 N N . LEU A 1 103 ? -22.475 -7.558 10.459 1.00 77.75 103 LEU A N 1
ATOM 818 C CA . LEU A 1 103 ? -21.373 -7.372 11.402 1.00 77.75 103 LEU A CA 1
ATOM 819 C C . LEU A 1 103 ? -20.811 -8.734 11.808 1.00 77.75 103 LEU A C 1
ATOM 821 O O . LEU A 1 103 ? -21.524 -9.565 12.375 1.00 77.75 103 LEU A O 1
ATOM 825 N N . LYS A 1 104 ? -19.522 -8.958 11.546 1.00 68.31 104 LYS A N 1
ATOM 826 C CA . LYS A 1 104 ? -18.809 -10.138 12.044 1.00 68.31 104 LYS A CA 1
ATOM 827 C C . LYS A 1 104 ? -18.703 -10.019 13.569 1.00 68.31 104 LYS A C 1
ATOM 829 O O . LYS A 1 104 ? -18.211 -9.010 14.069 1.00 68.31 104 LYS A O 1
ATOM 834 N N . LYS A 1 105 ? -19.192 -11.013 14.319 1.00 56.12 105 LYS A N 1
ATOM 835 C CA . LYS A 1 105 ? -18.913 -11.094 15.761 1.00 56.12 105 LYS A CA 1
ATOM 836 C C . LYS A 1 105 ? -17.406 -11.302 15.926 1.00 56.12 105 LYS A C 1
ATOM 838 O O . LYS A 1 105 ? -16.857 -12.223 15.325 1.00 56.12 105 LYS A O 1
ATOM 843 N N . ASN A 1 106 ? -16.751 -10.439 16.695 1.00 45.47 106 ASN A N 1
ATOM 844 C CA . ASN A 1 106 ? -15.400 -10.720 17.165 1.00 45.47 106 ASN A CA 1
ATOM 845 C C . ASN A 1 106 ? -15.515 -11.900 18.140 1.00 45.47 106 ASN A C 1
ATOM 847 O O . ASN A 1 106 ? -16.366 -11.859 19.026 1.00 45.47 106 ASN A O 1
ATOM 851 N N . ASN A 1 107 ? -14.744 -12.964 17.914 1.00 36.47 107 ASN A N 1
ATOM 852 C CA . ASN A 1 107 ? -14.589 -14.020 18.909 1.00 36.47 107 ASN A CA 1
ATOM 853 C C . ASN A 1 107 ? -13.648 -13.479 19.988 1.00 36.47 107 ASN A C 1
ATOM 855 O O . ASN A 1 107 ? -12.534 -13.075 19.647 1.00 36.47 107 ASN A O 1
ATOM 859 N N . ASP A 1 108 ? -14.159 -13.429 21.219 1.00 40.84 108 ASP A N 1
ATOM 860 C CA . ASP A 1 108 ? -13.404 -13.183 22.453 1.00 40.84 108 ASP A CA 1
ATOM 861 C C . ASP A 1 108 ? -12.270 -14.206 22.641 1.00 40.84 108 ASP A C 1
ATOM 863 O O . ASP A 1 108 ? -12.463 -15.388 22.257 1.00 40.84 108 ASP A O 1
#